Protein AF-A0A955VW46-F1 (afdb_monomer_lite)

Foldseek 3Di:
DDDDDAPDDDDDDDDDADPPGDDPPLDDDDCVVVVVNCVVCPQVSHDPRD

pLDDT: mean 93.43, std 5.5, range [65.5, 96.94]

Sequence (50 aa):
MADPYIGEIRLFGGQFAPRGWAFCDGALLRIIDNQPLFSLIGNIYGGDGE

Structure (mmCIF, N/CA/C/O backbone):
data_AF-A0A955VW46-F1
#
_entry.id   AF-A0A955VW46-F1
#
loop_
_atom_site.group_PDB
_atom_site.id
_atom_site.type_symbol
_atom_site.label_atom_id
_atom_site.label_alt_id
_atom_site.label_comp_id
_atom_site.label_asym_id
_atom_site.label_entity_id
_atom_site.label_seq_id
_atom_site.pdbx_PDB_ins_code
_atom_site.Cartn_x
_atom_site.Cartn_y
_atom_site.Cartn_z
_atom_site.occupancy
_atom_site.B_iso_or_equiv
_atom_site.auth_seq_id
_atom_site.auth_comp_id
_atom_site.auth_asym_id
_atom_site.auth_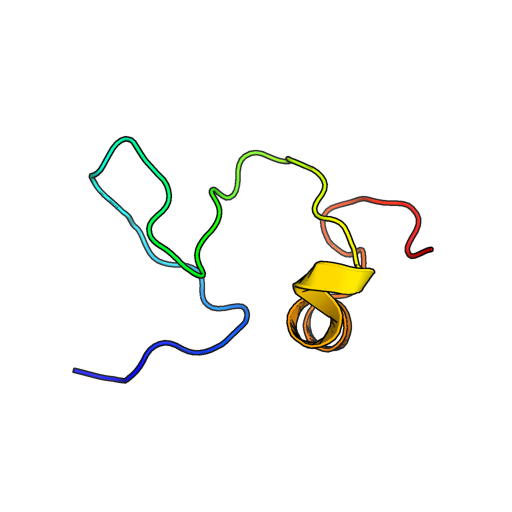atom_id
_atom_site.pdbx_PDB_model_num
ATOM 1 N N . MET A 1 1 ? 24.173 0.012 6.754 1.00 65.50 1 MET A N 1
ATOM 2 C CA . MET A 1 1 ? 22.862 0.325 6.144 1.00 65.50 1 MET A CA 1
ATOM 3 C C . MET A 1 1 ? 21.823 -0.139 7.148 1.00 65.50 1 MET A C 1
ATOM 5 O O . MET A 1 1 ? 22.007 -1.236 7.652 1.00 65.50 1 MET A O 1
ATOM 9 N N . ALA A 1 2 ? 20.865 0.700 7.548 1.00 79.38 2 ALA A N 1
ATOM 10 C CA . ALA A 1 2 ? 19.883 0.311 8.563 1.00 79.38 2 ALA A CA 1
ATOM 11 C C . ALA A 1 2 ? 18.913 -0.732 7.991 1.00 79.38 2 ALA A C 1
ATOM 13 O O . ALA A 1 2 ? 18.441 -0.575 6.857 1.00 79.38 2 ALA A O 1
ATOM 14 N N . ASP A 1 3 ? 18.640 -1.781 8.763 1.00 87.94 3 ASP A N 1
ATOM 15 C CA . ASP A 1 3 ? 17.656 -2.795 8.402 1.00 87.94 3 ASP A CA 1
ATOM 16 C C . ASP A 1 3 ? 16.273 -2.148 8.220 1.00 87.94 3 ASP A C 1
ATOM 18 O O . ASP A 1 3 ? 15.908 -1.250 8.987 1.00 87.94 3 ASP A O 1
ATOM 22 N N . PRO A 1 4 ? 15.511 -2.536 7.182 1.00 91.56 4 PRO A N 1
ATOM 23 C CA . PRO A 1 4 ? 14.165 -2.021 6.994 1.00 91.56 4 PRO A CA 1
ATOM 24 C C . PRO A 1 4 ? 13.233 -2.511 8.103 1.00 91.56 4 PRO A C 1
ATOM 26 O O . PRO A 1 4 ? 13.405 -3.603 8.648 1.00 91.56 4 PRO A O 1
ATOM 29 N N . TYR A 1 5 ? 12.212 -1.714 8.398 1.00 93.94 5 TYR A N 1
ATOM 30 C CA . TYR A 1 5 ? 11.201 -2.024 9.407 1.00 93.94 5 TYR A CA 1
ATOM 31 C C . TYR A 1 5 ? 9.786 -1.831 8.849 1.00 93.94 5 TYR A C 1
ATOM 33 O O . TYR A 1 5 ? 9.573 -1.184 7.825 1.00 93.94 5 TYR A O 1
ATOM 41 N N . ILE A 1 6 ? 8.800 -2.436 9.512 1.00 95.94 6 ILE A N 1
ATOM 42 C CA . ILE A 1 6 ? 7.400 -2.406 9.067 1.00 95.94 6 ILE A CA 1
ATOM 43 C C . ILE A 1 6 ? 6.854 -0.976 9.177 1.00 95.94 6 I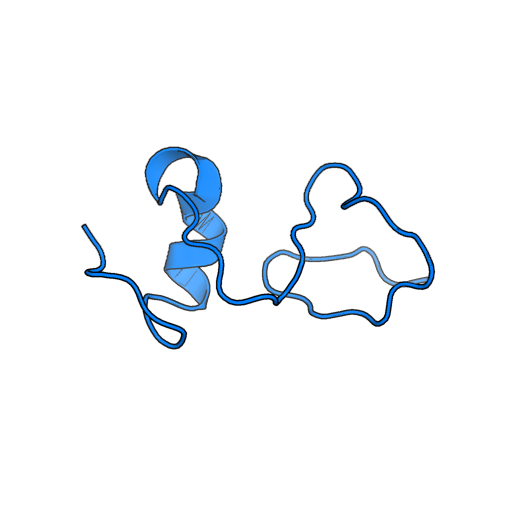LE A C 1
ATOM 45 O O . ILE A 1 6 ? 7.025 -0.322 10.202 1.00 95.94 6 ILE A O 1
ATOM 49 N N . GLY A 1 7 ? 6.188 -0.504 8.120 1.00 94.94 7 GLY A N 1
ATOM 50 C CA . GLY A 1 7 ? 5.641 0.855 8.037 1.00 94.94 7 GLY A CA 1
ATOM 51 C C . GLY A 1 7 ? 6.622 1.905 7.506 1.00 94.94 7 GLY A C 1
ATOM 52 O O . GLY A 1 7 ? 6.273 3.080 7.417 1.00 94.94 7 GLY A O 1
ATOM 53 N N . GLU A 1 8 ? 7.840 1.510 7.135 1.00 95.69 8 GLU A N 1
ATOM 54 C CA . GLU A 1 8 ? 8.797 2.399 6.485 1.00 95.69 8 GLU A CA 1
ATOM 55 C C . GLU A 1 8 ? 8.395 2.716 5.033 1.00 95.69 8 GLU A C 1
ATOM 57 O O . GLU A 1 8 ? 7.989 1.835 4.276 1.00 95.69 8 GLU A O 1
ATOM 62 N N . ILE A 1 9 ? 8.576 3.973 4.618 1.00 95.31 9 ILE A N 1
ATOM 63 C CA . ILE A 1 9 ? 8.402 4.411 3.228 1.00 95.31 9 ILE A CA 1
ATOM 64 C C . ILE A 1 9 ? 9.774 4.758 2.650 1.00 95.31 9 ILE A C 1
ATOM 66 O O . ILE A 1 9 ? 10.508 5.574 3.208 1.00 95.31 9 ILE A O 1
ATOM 70 N N . ARG A 1 10 ? 10.116 4.161 1.504 1.00 94.44 10 ARG A N 1
ATOM 71 C CA . ARG A 1 10 ? 11.359 4.436 0.771 1.00 94.44 10 ARG A CA 1
ATOM 72 C C . ARG A 1 10 ? 11.072 4.712 -0.698 1.00 94.44 10 ARG A C 1
ATOM 74 O O . ARG A 1 10 ? 10.210 4.079 -1.302 1.00 94.44 10 ARG A O 1
ATOM 81 N N . LEU A 1 11 ? 11.842 5.630 -1.282 1.00 94.50 11 LEU A N 1
ATOM 82 C CA . LEU A 1 11 ? 11.864 5.812 -2.732 1.00 94.50 11 LEU A CA 1
ATOM 83 C C . LEU A 1 11 ? 12.433 4.551 -3.389 1.00 94.50 11 LEU A C 1
ATOM 85 O O . LEU A 1 11 ? 13.455 4.018 -2.952 1.00 94.50 11 LEU A O 1
ATOM 89 N N . PHE A 1 12 ? 11.780 4.093 -4.451 1.00 93.94 12 PHE A N 1
ATOM 90 C CA . PHE A 1 12 ? 12.146 2.877 -5.161 1.00 93.94 12 PHE A CA 1
ATOM 91 C C . PHE A 1 12 ? 12.101 3.117 -6.673 1.00 93.94 12 PHE A C 1
ATOM 93 O O . PHE A 1 12 ? 11.125 3.648 -7.191 1.00 93.94 12 PHE A O 1
ATOM 100 N N . GLY A 1 13 ? 13.179 2.751 -7.374 1.00 94.56 13 GLY A N 1
ATOM 101 C CA . GLY A 1 13 ? 13.339 2.988 -8.816 1.00 94.56 13 GLY A CA 1
ATOM 102 C C . GLY A 1 13 ? 12.925 1.821 -9.718 1.00 94.56 13 GLY A C 1
ATOM 103 O O . GLY A 1 13 ? 13.122 1.899 -10.927 1.00 94.56 13 GLY A O 1
ATOM 104 N N . GLY A 1 14 ? 12.417 0.721 -9.155 1.00 93.38 14 GLY A N 1
ATOM 105 C CA . GLY A 1 14 ? 11.926 -0.425 -9.925 1.00 93.38 14 GLY A CA 1
ATOM 106 C C . GLY A 1 14 ? 10.425 -0.351 -10.212 1.00 93.38 14 GLY A C 1
ATOM 107 O O . GLY A 1 14 ? 9.704 0.461 -9.642 1.00 93.38 14 GLY A O 1
ATOM 108 N N . GLN A 1 15 ? 9.948 -1.241 -11.084 1.00 95.19 15 GLN A N 1
ATOM 109 C CA . GLN A 1 15 ? 8.541 -1.300 -11.516 1.00 95.19 15 GLN A CA 1
ATOM 110 C C . GLN A 1 15 ? 7.723 -2.420 -10.846 1.00 95.19 15 GLN A C 1
ATOM 112 O O . GLN A 1 15 ? 6.565 -2.627 -11.192 1.00 95.19 15 GLN A O 1
ATOM 117 N N . PHE A 1 16 ? 8.303 -3.156 -9.895 1.00 94.94 16 PHE A N 1
ATOM 118 C CA . PHE A 1 16 ? 7.625 -4.208 -9.131 1.00 94.94 16 PHE A CA 1
ATOM 119 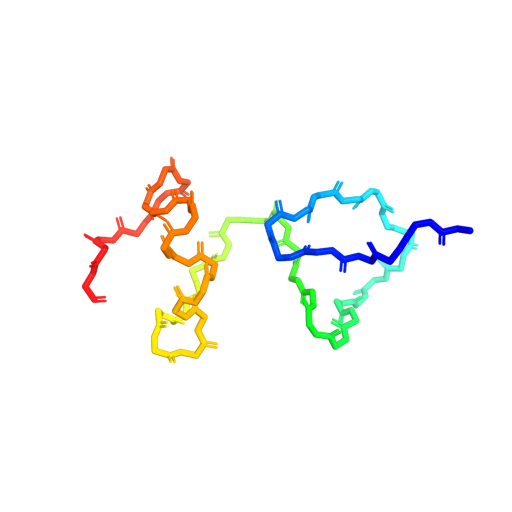C C . PHE A 1 16 ? 7.876 -4.023 -7.636 1.00 94.94 16 PHE A C 1
ATOM 121 O O . PHE A 1 16 ? 8.969 -3.622 -7.250 1.00 94.94 16 PHE A O 1
ATOM 128 N N . ALA A 1 17 ? 6.904 -4.356 -6.791 1.00 93.75 17 ALA A N 1
ATOM 129 C CA . ALA A 1 17 ? 7.106 -4.327 -5.348 1.00 93.75 17 ALA A CA 1
ATOM 130 C C . ALA A 1 17 ? 7.972 -5.531 -4.913 1.00 93.75 17 ALA A C 1
ATOM 132 O O . ALA A 1 17 ? 7.602 -6.679 -5.186 1.00 93.75 17 ALA A O 1
ATOM 133 N N . PRO A 1 18 ? 9.134 -5.319 -4.265 1.00 93.19 18 PRO A N 1
ATOM 134 C CA . PRO A 1 18 ? 9.912 -6.411 -3.685 1.00 93.19 18 PRO A CA 1
ATOM 135 C C . PRO A 1 18 ? 9.123 -7.163 -2.602 1.00 93.19 18 PRO A C 1
ATOM 137 O O . PRO A 1 18 ? 8.164 -6.645 -2.034 1.00 93.19 18 PRO A O 1
ATOM 140 N N . ARG A 1 19 ? 9.552 -8.383 -2.250 1.00 92.56 19 ARG A N 1
ATOM 141 C CA . ARG A 1 19 ? 8.914 -9.153 -1.168 1.00 92.56 19 ARG A CA 1
ATOM 142 C C . ARG A 1 19 ? 8.916 -8.349 0.139 1.00 92.56 19 ARG A C 1
ATOM 144 O O . ARG A 1 19 ? 9.971 -7.886 0.566 1.00 92.56 19 ARG A O 1
ATOM 151 N N . GLY A 1 20 ? 7.752 -8.253 0.782 1.00 93.00 20 GLY A N 1
ATOM 152 C CA . GLY A 1 20 ? 7.569 -7.505 2.033 1.00 93.00 20 GLY A CA 1
ATOM 153 C C . GLY A 1 20 ? 7.347 -6.002 1.842 1.00 93.00 20 GLY A C 1
ATOM 154 O O . GLY A 1 20 ? 7.236 -5.289 2.831 1.00 93.00 20 GLY A O 1
ATOM 155 N N . TRP A 1 21 ? 7.266 -5.533 0.596 1.00 95.44 21 TRP A N 1
ATOM 156 C CA . TRP A 1 21 ? 6.948 -4.155 0.249 1.00 95.44 21 TRP A CA 1
ATOM 157 C C . TRP A 1 21 ? 5.679 -4.106 -0.595 1.00 95.44 21 TRP A C 1
ATOM 159 O O . TRP A 1 21 ? 5.320 -5.068 -1.273 1.00 95.44 21 TRP A O 1
ATOM 169 N N . ALA A 1 22 ? 5.027 -2.953 -0.576 1.00 96.19 22 ALA A N 1
ATOM 170 C CA . ALA A 1 22 ? 3.919 -2.612 -1.450 1.00 96.19 22 ALA A CA 1
ATOM 171 C C . ALA A 1 22 ? 4.137 -1.190 -1.976 1.00 96.19 22 ALA A C 1
ATOM 173 O O . ALA A 1 22 ? 4.836 -0.387 -1.350 1.00 96.19 22 ALA A O 1
ATOM 174 N N . PHE A 1 23 ? 3.555 -0.878 -3.131 1.00 96.44 23 PHE A N 1
ATOM 175 C CA . PHE A 1 23 ? 3.513 0.500 -3.600 1.00 96.44 23 PHE A CA 1
ATOM 176 C C . PHE A 1 23 ? 2.535 1.319 -2.751 1.00 96.44 23 PHE A C 1
ATOM 178 O O . PHE A 1 23 ? 1.534 0.807 -2.261 1.00 96.44 23 PHE A O 1
ATOM 185 N N . CYS A 1 24 ? 2.835 2.606 -2.574 1.00 95.25 24 CYS A N 1
ATOM 186 C CA . CYS A 1 24 ? 1.939 3.567 -1.927 1.00 95.25 24 CYS A CA 1
ATOM 187 C C . CYS A 1 24 ? 1.019 4.212 -2.978 1.00 95.25 24 CYS A C 1
ATOM 189 O O . CYS A 1 24 ? 1.091 5.415 -3.213 1.00 95.25 24 CYS A O 1
ATOM 191 N N . ASP A 1 25 ? 0.212 3.401 -3.661 1.00 95.38 25 ASP A N 1
ATOM 192 C CA . ASP A 1 25 ? -0.649 3.797 -4.789 1.00 95.38 25 ASP A CA 1
ATOM 193 C C . ASP A 1 25 ? -2.151 3.825 -4.444 1.00 95.38 25 ASP A C 1
ATOM 195 O O . ASP A 1 25 ? -2.991 4.032 -5.319 1.00 95.38 25 ASP A O 1
ATOM 199 N N . GLY A 1 26 ? -2.493 3.647 -3.164 1.00 94.94 26 GLY A N 1
ATOM 200 C CA . GLY A 1 26 ? -3.874 3.621 -2.677 1.00 94.94 26 GLY A CA 1
ATOM 201 C C . GLY A 1 26 ? -4.545 2.247 -2.744 1.00 94.94 26 GLY A C 1
ATOM 202 O O . GLY A 1 26 ? -5.749 2.155 -2.509 1.00 94.94 26 GLY A O 1
ATOM 203 N N . ALA A 1 27 ? -3.805 1.175 -3.046 1.00 94.44 27 ALA A N 1
ATOM 204 C CA . ALA A 1 27 ? -4.334 -0.181 -2.968 1.00 94.44 27 ALA A CA 1
ATOM 205 C C . ALA A 1 27 ? -4.726 -0.576 -1.529 1.00 94.44 27 ALA A C 1
ATOM 207 O O . ALA A 1 27 ? -4.017 -0.283 -0.565 1.00 94.44 27 ALA A O 1
ATOM 208 N N . LEU A 1 28 ? -5.837 -1.308 -1.392 1.00 95.06 28 LEU A N 1
ATOM 209 C CA . LEU A 1 28 ? -6.238 -1.912 -0.120 1.00 95.06 28 LEU A CA 1
ATOM 210 C C . LEU A 1 28 ? -5.470 -3.218 0.111 1.00 95.06 28 LEU A C 1
ATOM 212 O O . LEU A 1 28 ? -5.458 -4.108 -0.742 1.00 95.06 28 LEU A O 1
ATOM 216 N N . LEU A 1 29 ? -4.861 -3.347 1.289 1.00 95.00 29 LEU A N 1
ATOM 217 C CA . LEU A 1 29 ? -4.169 -4.555 1.732 1.00 95.00 29 LEU A CA 1
ATOM 218 C C . LEU A 1 29 ? -5.025 -5.290 2.763 1.00 95.00 29 LEU A C 1
ATOM 220 O O . L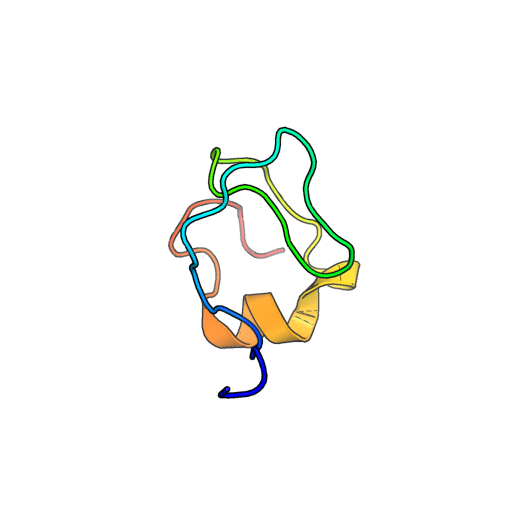EU A 1 29 ? -5.580 -4.672 3.669 1.00 95.00 29 LEU A O 1
ATOM 224 N N . ARG A 1 30 ? -5.111 -6.621 2.659 1.00 96.06 30 ARG A N 1
ATOM 225 C CA . ARG A 1 30 ? -5.864 -7.421 3.634 1.00 96.06 30 ARG A CA 1
ATOM 226 C C . ARG A 1 30 ? -5.186 -7.358 5.001 1.00 96.06 30 ARG A C 1
ATOM 228 O O . ARG A 1 30 ? -4.004 -7.698 5.113 1.00 96.06 30 ARG A O 1
ATOM 235 N N . ILE A 1 31 ? -5.948 -7.001 6.036 1.00 96.00 31 ILE A N 1
ATOM 236 C CA . ILE A 1 31 ? -5.453 -6.883 7.416 1.00 96.00 31 ILE A CA 1
ATOM 237 C C . ILE A 1 31 ? -4.915 -8.220 7.923 1.00 96.00 31 ILE A C 1
ATOM 239 O O . ILE A 1 31 ? -3.855 -8.248 8.539 1.00 96.00 31 ILE A O 1
ATOM 243 N N . ILE A 1 32 ? -5.578 -9.340 7.614 1.00 96.19 32 ILE A N 1
ATOM 244 C CA . ILE A 1 32 ? -5.156 -10.668 8.089 1.00 96.19 32 ILE A CA 1
ATOM 245 C C . ILE A 1 32 ? -3.726 -11.042 7.669 1.00 96.19 32 ILE A C 1
ATOM 247 O O . ILE A 1 32 ? -3.013 -11.677 8.441 1.00 96.19 32 ILE A O 1
ATOM 251 N N . ASP A 1 33 ? -3.280 -10.592 6.493 1.00 95.44 33 ASP A N 1
ATOM 252 C CA . ASP A 1 33 ? -1.918 -10.844 6.006 1.00 95.44 33 ASP A CA 1
ATOM 253 C C . ASP A 1 33 ? -0.918 -9.768 6.469 1.00 95.44 33 ASP A C 1
ATOM 255 O O . ASP A 1 33 ? 0.291 -9.957 6.355 1.00 95.44 33 ASP A O 1
ATOM 259 N N . ASN A 1 34 ? -1.407 -8.630 6.975 1.00 96.12 34 ASN A N 1
ATOM 260 C CA . ASN A 1 34 ? -0.621 -7.431 7.282 1.00 96.12 34 ASN A CA 1
ATOM 261 C C . ASN A 1 34 ? -0.909 -6.883 8.693 1.00 96.12 34 ASN A C 1
ATOM 263 O O . ASN A 1 34 ? -0.784 -5.681 8.929 1.00 96.12 34 ASN A O 1
ATOM 267 N N . GLN A 1 35 ? -1.272 -7.749 9.646 1.00 96.88 35 GLN A N 1
ATOM 268 C CA . GLN A 1 35 ? -1.637 -7.355 11.015 1.00 96.88 35 GLN A CA 1
ATOM 269 C C . GLN A 1 35 ? -0.613 -6.420 11.680 1.00 96.88 35 GLN A C 1
ATOM 271 O O . GLN A 1 35 ? -1.034 -5.388 12.201 1.00 96.88 35 GLN A O 1
ATOM 276 N N . PRO A 1 36 ? 0.712 -6.688 11.626 1.00 96.94 36 PRO A N 1
ATOM 277 C CA . PRO A 1 36 ? 1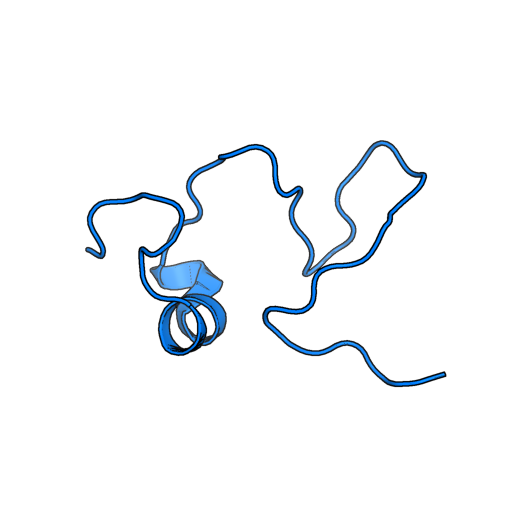.695 -5.793 12.233 1.00 96.94 36 PRO A CA 1
ATOM 278 C C . PRO A 1 36 ? 1.701 -4.392 11.616 1.00 96.94 36 PRO A C 1
ATOM 280 O O . PRO A 1 36 ? 1.895 -3.413 12.328 1.00 96.94 36 PRO A O 1
ATOM 283 N N . LEU A 1 37 ? 1.471 -4.281 10.303 1.00 96.44 37 LEU A N 1
ATOM 284 C CA . LEU A 1 37 ? 1.368 -2.987 9.634 1.00 96.44 37 LEU A CA 1
ATOM 285 C C . LEU A 1 37 ? 0.109 -2.250 10.105 1.00 96.44 37 LEU A C 1
ATOM 287 O O . LEU A 1 37 ? 0.203 -1.094 10.507 1.00 96.44 37 LEU A O 1
ATOM 291 N N . PHE A 1 38 ? -1.044 -2.928 10.134 1.00 96.88 38 PHE A N 1
ATOM 292 C CA . PHE A 1 38 ? -2.300 -2.342 10.612 1.00 96.88 38 PHE A CA 1
ATOM 293 C C . PHE A 1 38 ? -2.214 -1.883 12.074 1.00 96.88 38 PHE A C 1
ATOM 295 O O . PHE A 1 38 ? -2.679 -0.795 12.396 1.00 96.88 38 PHE A O 1
ATOM 302 N N . SER A 1 39 ? -1.551 -2.638 12.956 1.00 96.81 39 SER A N 1
ATOM 303 C CA . SER A 1 39 ? -1.326 -2.212 14.345 1.00 96.81 39 SER A CA 1
ATOM 304 C C . SER A 1 39 ? -0.506 -0.920 14.468 1.00 96.81 39 SER A C 1
ATOM 306 O O . SER A 1 39 ? -0.621 -0.236 15.482 1.00 96.81 39 SER A O 1
ATOM 308 N N . LEU A 1 40 ? 0.318 -0.584 13.468 1.00 96.31 40 LEU A N 1
ATOM 309 C CA . LEU A 1 40 ? 1.150 0.622 13.470 1.00 96.31 40 LEU A CA 1
ATOM 310 C C . LEU A 1 40 ? 0.452 1.832 12.842 1.00 96.31 40 LEU A C 1
ATOM 312 O O . LEU A 1 40 ? 0.597 2.938 13.358 1.00 96.31 40 LEU A O 1
ATOM 316 N N . ILE A 1 41 ? -0.269 1.645 11.730 1.00 95.88 41 ILE A N 1
ATOM 317 C CA . ILE A 1 41 ? -0.828 2.765 10.945 1.00 95.88 41 ILE A CA 1
ATOM 318 C C . ILE A 1 41 ? -2.361 2.803 10.885 1.00 95.88 41 ILE A C 1
ATOM 320 O O . ILE A 1 41 ? -2.916 3.792 10.417 1.00 95.88 41 ILE A O 1
ATOM 324 N N . GLY A 1 42 ? -3.063 1.763 11.333 1.00 95.69 42 GLY A N 1
ATOM 325 C CA . GLY A 1 42 ? -4.523 1.676 11.269 1.00 95.69 42 GLY A CA 1
ATOM 326 C C . GLY A 1 42 ? -5.086 1.876 9.857 1.00 95.69 42 GLY A C 1
ATOM 327 O O . GLY A 1 42 ? -4.500 1.443 8.866 1.00 95.69 42 GLY A O 1
ATOM 328 N N . ASN A 1 43 ? -6.223 2.565 9.771 1.00 96.00 43 ASN A N 1
ATOM 329 C CA . ASN A 1 43 ? -6.912 2.936 8.530 1.00 96.00 43 ASN A CA 1
ATOM 330 C C . ASN A 1 43 ? -6.654 4.404 8.118 1.00 96.00 43 ASN A C 1
ATOM 332 O O . ASN A 1 43 ? -7.464 5.007 7.414 1.00 96.00 43 ASN A O 1
ATOM 336 N N . ILE A 1 44 ? -5.518 4.994 8.533 1.00 95.81 44 ILE A N 1
ATOM 337 C CA . ILE A 1 44 ? -5.171 6.408 8.264 1.00 95.81 44 ILE A CA 1
ATOM 338 C C . ILE A 1 44 ? -5.207 6.742 6.761 1.00 95.81 44 ILE A C 1
ATOM 340 O O . ILE A 1 44 ? -5.560 7.859 6.385 1.00 95.81 44 ILE A O 1
ATOM 344 N N . TYR A 1 45 ? -4.866 5.780 5.900 1.00 95.19 45 TYR A N 1
ATOM 345 C CA . TYR A 1 45 ? -4.802 5.954 4.443 1.00 95.19 45 TYR A CA 1
ATOM 346 C C . TYR A 1 45 ? -5.984 5.320 3.690 1.00 95.19 45 TYR A C 1
ATOM 348 O O . TYR A 1 45 ? -5.911 5.144 2.475 1.00 95.19 45 TYR A O 1
ATOM 356 N N . GLY A 1 46 ? -7.072 4.991 4.392 1.00 94.50 46 GLY A N 1
ATOM 357 C CA . GLY A 1 46 ? -8.268 4.366 3.828 1.00 94.50 46 GLY A CA 1
ATOM 358 C C . GLY A 1 46 ? -8.534 2.959 4.369 1.00 94.50 46 GLY A C 1
ATOM 359 O O . GLY A 1 46 ? -7.825 2.464 5.245 1.00 94.50 46 GLY A O 1
ATOM 360 N N . GLY A 1 47 ? -9.575 2.324 3.827 1.00 93.31 47 GLY A N 1
ATOM 361 C CA . GLY A 1 47 ? -10.129 1.069 4.344 1.00 93.31 47 GLY A CA 1
ATOM 362 C C . GLY A 1 47 ? -11.170 1.286 5.449 1.00 93.31 47 GLY A C 1
ATOM 363 O O . GLY A 1 47 ? -11.338 2.391 5.961 1.00 93.31 47 GLY A O 1
ATOM 364 N N . ASP A 1 48 ? -11.891 0.223 5.787 1.00 90.31 48 ASP A N 1
ATOM 365 C CA . ASP A 1 48 ? -12.911 0.166 6.845 1.00 90.31 48 ASP A CA 1
ATOM 366 C C . ASP A 1 48 ? -12.333 -0.254 8.207 1.00 90.31 48 ASP A C 1
AT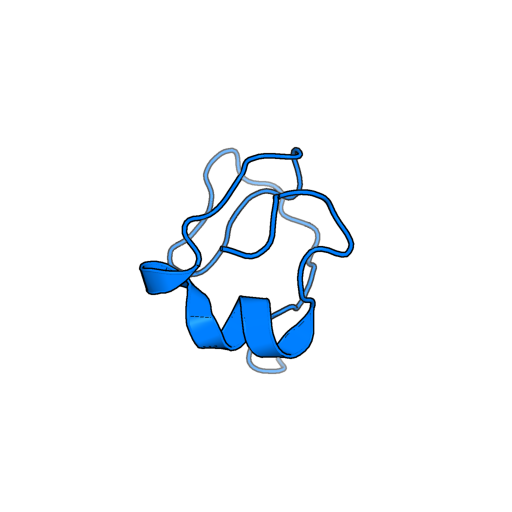OM 368 O O . ASP A 1 48 ? -12.870 0.133 9.242 1.00 90.31 48 ASP A O 1
ATOM 372 N N . GLY A 1 49 ? -11.185 -0.936 8.216 1.00 85.00 49 GLY A N 1
ATOM 373 C CA . GLY A 1 49 ? -10.514 -1.375 9.440 1.00 85.00 49 GLY A CA 1
ATOM 374 C C . GLY A 1 49 ? -11.031 -2.707 9.985 1.00 85.00 49 GLY A C 1
ATOM 375 O O . GLY A 1 49 ? -10.758 -3.008 11.148 1.00 85.00 49 GLY A O 1
ATOM 376 N N . GLU A 1 50 ? -11.744 -3.483 9.160 1.00 78.12 50 GLU A N 1
ATOM 377 C CA . GLU A 1 50 ? -12.315 -4.796 9.496 1.00 78.12 50 GLU A CA 1
ATOM 378 C C . GLU A 1 50 ? -11.725 -5.947 8.658 1.00 78.12 50 GLU A C 1
ATOM 380 O O . GLU A 1 50 ? -11.261 -5.724 7.515 1.00 78.12 50 GLU A O 1
#

Radius of gyration: 11.65 Å; chains: 1; bounding box: 36×17×26 Å

Secondary structure (DSSP, 8-state):
-PPP-TT------SSSPPTT---SSS----GGG-HHHHHHHTTTTSS---